Protein AF-A0A931N307-F1 (afdb_monomer_lite)

Secondary structure (DSSP, 8-state):
-PPPP--------TT----------TT---------HHHHH-TTS-HHHHHHHHHHHTS-TTS---HHHHHHT-TTHHHHHHHHHHHHHHTTSEEE-SS-B--TT-PPPBPPEEE-S--

Organism: NCBI:txid2785916

Foldseek 3Di:
DDDDDDPPPPDDDPPPPDDDDPPVPVDPPPDDDDADCCLVPPPLADPLLSVLLVCVVSDDPPQFAFLVSSQVVDPVHSVSSVVSVVSCVVVVQKDWDPAADQDPVRDRHTIGIDGDRDD

Radius of gyration: 19.99 Å; chains: 1; bounding box: 45×57×46 Å

pLDDT: mean 75.3, std 20.14, range [32.78, 97.38]

Sequence (119 aa):
MTDAPIDDTGPTWPGARGDRGRRNWRTVPDRYIHASNRLREDTRLSHNAKGIWFAIATGTDDTPVTINNLADHSADGRHAVSSGVNELLRYGYLTRSTTRTRNTRGHLGTYEYSIIETP

Structure (mmCIF, N/CA/C/O backbone):
data_AF-A0A931N307-F1
#
_entry.id   AF-A0A931N307-F1
#
loop_
_atom_site.group_PDB
_atom_site.id
_atom_site.type_symbol
_atom_site.label_atom_id
_atom_site.label_alt_id
_atom_site.label_comp_id
_atom_site.label_asym_id
_atom_site.label_entity_id
_atom_site.label_seq_id
_atom_site.pdbx_PDB_ins_code
_atom_site.Cartn_x
_atom_site.Cartn_y
_atom_site.C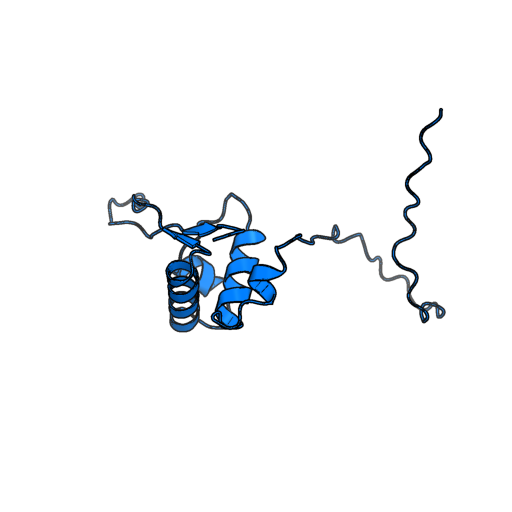artn_z
_atom_site.occupancy
_atom_site.B_iso_or_equiv
_atom_site.auth_seq_id
_atom_site.auth_comp_id
_atom_site.auth_asym_id
_atom_site.auth_atom_id
_atom_site.pdbx_PDB_model_num
ATOM 1 N N . MET A 1 1 ? 26.801 -20.220 33.674 1.00 40.31 1 MET A N 1
ATOM 2 C CA . MET A 1 1 ? 25.907 -20.543 32.545 1.00 40.31 1 MET A CA 1
ATOM 3 C C . MET A 1 1 ? 26.317 -19.624 31.416 1.00 40.31 1 MET A C 1
ATOM 5 O O . MET A 1 1 ? 26.061 -18.434 31.500 1.00 40.31 1 MET A O 1
ATOM 9 N N . THR A 1 2 ? 27.111 -20.154 30.493 1.00 36.91 2 THR A N 1
ATOM 10 C CA . THR A 1 2 ? 27.763 -19.409 29.411 1.00 36.91 2 THR A CA 1
ATOM 11 C C . THR A 1 2 ? 26.876 -19.492 28.178 1.00 36.91 2 THR A C 1
ATOM 13 O O . THR A 1 2 ? 26.423 -20.583 27.837 1.00 36.91 2 THR A O 1
ATOM 16 N N . ASP A 1 3 ? 26.612 -18.340 27.575 1.00 39.09 3 ASP A N 1
ATOM 17 C CA . ASP A 1 3 ? 25.836 -18.169 26.349 1.00 39.09 3 ASP A CA 1
ATOM 18 C C . ASP A 1 3 ? 26.487 -18.965 25.204 1.00 39.09 3 ASP A C 1
ATOM 20 O O . ASP A 1 3 ? 27.701 -18.876 24.991 1.00 39.09 3 ASP A O 1
ATOM 24 N N . ALA A 1 4 ? 25.714 -19.808 24.522 1.00 40.75 4 ALA A N 1
ATOM 25 C CA . ALA A 1 4 ? 26.198 -20.591 23.387 1.00 40.75 4 ALA A CA 1
ATOM 26 C C . ALA A 1 4 ? 26.265 -19.691 22.137 1.00 40.75 4 ALA A C 1
ATOM 28 O O . ALA A 1 4 ? 25.378 -18.858 21.951 1.00 40.75 4 ALA A O 1
ATOM 29 N N . PRO A 1 5 ? 27.281 -19.825 21.266 1.00 41.84 5 PRO A N 1
ATOM 30 C CA . PRO A 1 5 ? 27.383 -18.990 20.077 1.00 41.84 5 PRO A CA 1
ATOM 31 C C . PRO A 1 5 ? 26.254 -19.337 19.100 1.00 41.84 5 PRO A C 1
ATOM 33 O O . PRO A 1 5 ? 25.983 -20.510 18.843 1.00 41.84 5 PRO A O 1
ATOM 36 N N . ILE A 1 6 ? 25.608 -18.306 18.557 1.00 44.47 6 ILE A N 1
ATOM 37 C CA . ILE A 1 6 ? 24.644 -18.429 17.462 1.00 44.47 6 ILE A CA 1
ATOM 38 C C . ILE A 1 6 ? 25.399 -18.997 16.252 1.00 44.47 6 ILE A C 1
ATOM 40 O O . ILE A 1 6 ? 26.296 -18.354 15.711 1.00 44.47 6 ILE A O 1
ATOM 44 N N . ASP A 1 7 ? 25.072 -20.233 15.886 1.00 44.00 7 ASP A N 1
ATOM 45 C CA . ASP A 1 7 ? 25.586 -20.941 14.717 1.00 44.00 7 ASP A CA 1
ATOM 46 C C . ASP A 1 7 ? 25.015 -20.298 13.437 1.00 44.00 7 ASP A C 1
ATOM 48 O O . ASP A 1 7 ? 23.832 -20.443 13.133 1.00 44.00 7 ASP A O 1
ATOM 52 N N . ASP A 1 8 ? 25.856 -19.552 12.711 1.00 52.16 8 ASP A N 1
ATOM 53 C CA . ASP A 1 8 ? 25.576 -18.903 11.415 1.00 52.16 8 ASP A CA 1
ATOM 54 C C . ASP A 1 8 ? 25.638 -19.900 10.239 1.00 52.16 8 ASP A C 1
ATOM 56 O O . ASP A 1 8 ? 26.147 -19.624 9.150 1.00 52.16 8 ASP A O 1
ATOM 60 N N . THR A 1 9 ? 25.144 -21.118 10.447 1.00 46.94 9 THR A N 1
ATOM 61 C CA . THR A 1 9 ? 24.873 -22.040 9.348 1.00 46.94 9 THR A CA 1
ATOM 62 C C . THR A 1 9 ? 23.418 -21.879 8.930 1.00 46.94 9 THR A C 1
ATOM 64 O O . THR A 1 9 ? 22.504 -22.545 9.414 1.00 46.94 9 THR A O 1
ATOM 67 N N . GLY A 1 10 ? 23.193 -20.948 7.997 1.00 49.72 10 GLY A N 1
ATOM 68 C CA . GLY A 1 10 ? 21.920 -20.819 7.286 1.00 49.72 10 GLY A CA 1
ATOM 69 C C . GLY A 1 10 ? 21.422 -22.163 6.715 1.00 49.72 10 GLY A C 1
ATOM 70 O O . GLY A 1 10 ? 22.188 -23.124 6.593 1.00 49.72 10 GLY A O 1
ATOM 71 N N . PRO A 1 11 ? 20.128 -22.263 6.358 1.00 40.47 11 PRO A N 1
ATOM 72 C CA . PRO A 1 11 ? 19.465 -23.539 6.101 1.00 40.47 11 PRO A CA 1
ATOM 73 C C . PRO A 1 11 ? 20.194 -24.374 5.040 1.00 40.47 11 PRO A C 1
ATOM 75 O O . PRO A 1 11 ? 20.347 -23.973 3.883 1.00 40.47 11 PRO A O 1
ATOM 78 N N . THR A 1 12 ? 20.620 -25.574 5.441 1.00 43.12 12 THR A N 1
ATOM 79 C CA . THR A 1 12 ? 21.253 -26.563 4.565 1.00 43.12 12 THR A CA 1
ATOM 80 C C . THR A 1 12 ? 20.190 -27.263 3.721 1.00 43.12 12 THR A C 1
ATOM 82 O O . THR A 1 12 ? 19.652 -28.310 4.073 1.00 43.12 12 THR A O 1
ATOM 85 N N . TRP A 1 13 ? 19.856 -26.681 2.570 1.00 37.53 13 TRP A N 1
ATOM 86 C CA . TRP A 1 13 ? 19.026 -27.368 1.581 1.00 37.53 13 TRP A CA 1
ATOM 87 C C . TRP A 1 13 ? 19.800 -28.544 0.952 1.00 37.53 13 TRP A C 1
ATOM 89 O O . TRP A 1 13 ? 20.954 -28.365 0.537 1.00 37.53 13 TRP A O 1
ATOM 99 N N . PRO A 1 14 ? 19.202 -29.744 0.817 1.00 32.78 14 PRO A N 1
ATOM 100 C CA . PRO A 1 14 ? 19.847 -30.862 0.137 1.00 32.78 14 PRO A CA 1
ATOM 101 C C . PRO A 1 14 ? 19.961 -30.556 -1.365 1.00 32.78 14 PRO A C 1
ATOM 103 O O . PRO A 1 14 ? 18.962 -30.527 -2.077 1.00 32.78 14 PRO A O 1
ATOM 106 N N . GLY A 1 15 ? 21.181 -30.299 -1.846 1.00 40.25 15 GLY A N 1
ATOM 107 C CA . GLY A 1 15 ? 21.462 -30.019 -3.264 1.00 40.25 15 GLY A CA 1
ATOM 108 C C . GLY A 1 15 ? 22.704 -29.159 -3.527 1.00 40.25 15 GLY A C 1
ATOM 109 O O . GLY A 1 15 ? 23.207 -29.127 -4.646 1.00 40.25 15 GLY A O 1
ATOM 110 N N . ALA A 1 16 ? 23.260 -28.504 -2.506 1.00 44.03 16 ALA A N 1
ATOM 111 C CA . ALA A 1 16 ? 24.396 -27.590 -2.651 1.00 44.03 16 ALA A CA 1
ATOM 112 C C . ALA A 1 16 ? 25.777 -28.286 -2.628 1.00 44.03 16 ALA A C 1
ATOM 114 O O . ALA A 1 16 ? 26.672 -27.890 -1.882 1.00 44.03 1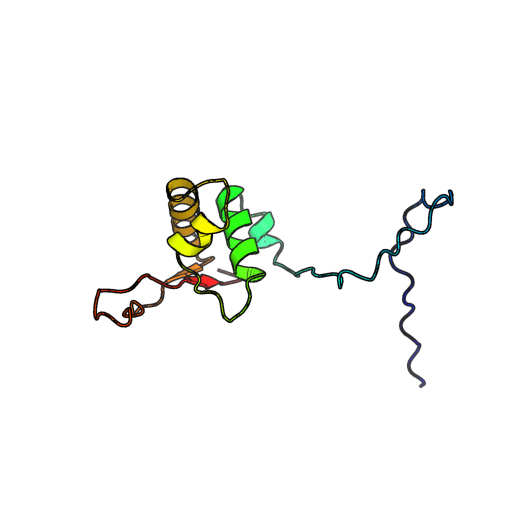6 ALA A O 1
ATOM 115 N N . ARG A 1 17 ? 25.989 -29.327 -3.445 1.00 43.88 17 ARG A N 1
ATOM 116 C CA . ARG A 1 17 ? 27.347 -29.824 -3.742 1.00 43.88 17 ARG A CA 1
ATOM 117 C C . ARG A 1 17 ? 27.609 -29.794 -5.241 1.00 43.88 17 ARG A C 1
ATOM 119 O O . ARG A 1 17 ? 27.161 -30.662 -5.980 1.00 43.88 17 ARG A O 1
ATOM 126 N N . GLY A 1 18 ? 28.379 -28.794 -5.655 1.00 40.31 18 GLY A N 1
ATOM 127 C CA . GLY A 1 18 ? 28.885 -28.641 -7.013 1.00 40.31 18 GLY A CA 1
ATOM 128 C C . GLY A 1 18 ? 29.480 -27.252 -7.218 1.00 40.31 18 GLY A C 1
ATOM 129 O O . GLY A 1 18 ? 28.813 -26.361 -7.728 1.00 40.31 18 GLY A O 1
ATOM 130 N N . ASP A 1 19 ? 30.725 -27.069 -6.781 1.00 54.88 19 ASP A N 1
ATOM 131 C CA . ASP A 1 19 ? 31.582 -25.931 -7.131 1.00 54.88 19 ASP A CA 1
ATOM 132 C C . ASP A 1 19 ? 31.637 -25.755 -8.655 1.00 54.88 19 ASP A C 1
ATOM 134 O O . ASP A 1 19 ? 31.999 -26.704 -9.343 1.00 54.88 19 ASP A O 1
ATOM 138 N N . ARG A 1 20 ? 31.293 -24.561 -9.165 1.00 46.09 20 ARG A N 1
ATOM 139 C CA . ARG A 1 20 ? 32.057 -23.869 -10.219 1.00 46.09 20 ARG A CA 1
ATOM 140 C C . ARG A 1 20 ? 31.719 -22.376 -10.248 1.00 46.09 20 ARG A C 1
ATOM 142 O O . ARG A 1 20 ? 30.645 -21.970 -10.684 1.00 46.09 20 ARG A O 1
ATOM 149 N N . GLY A 1 21 ? 32.707 -21.566 -9.875 1.00 45.31 21 GLY A N 1
ATOM 150 C CA . GLY A 1 21 ? 32.785 -20.144 -10.208 1.00 45.31 21 GLY A CA 1
ATOM 151 C C . GLY A 1 21 ? 32.523 -19.234 -9.017 1.00 45.31 21 GLY A C 1
ATOM 152 O O . GLY A 1 21 ? 31.379 -19.002 -8.632 1.00 45.31 21 GLY A O 1
ATOM 153 N N . ARG A 1 22 ? 33.596 -18.656 -8.467 1.00 52.38 22 ARG A N 1
ATOM 154 C CA . ARG A 1 22 ? 33.520 -17.572 -7.483 1.00 52.38 22 ARG A CA 1
ATOM 155 C C . ARG A 1 22 ? 32.918 -16.319 -8.127 1.00 52.38 22 ARG A C 1
ATOM 157 O O . ARG A 1 22 ? 33.631 -15.380 -8.461 1.00 52.38 22 ARG A O 1
ATOM 164 N N . ARG A 1 23 ? 31.591 -16.287 -8.268 1.00 52.41 23 ARG A N 1
ATOM 165 C CA . ARG A 1 23 ? 30.861 -15.022 -8.223 1.00 52.41 23 ARG A CA 1
ATOM 166 C C . ARG A 1 23 ? 31.029 -14.508 -6.804 1.00 52.41 23 ARG A C 1
ATOM 168 O O . ARG A 1 23 ? 30.642 -15.166 -5.841 1.00 52.41 23 ARG A O 1
ATOM 175 N N . ASN A 1 24 ? 31.691 -13.369 -6.681 1.00 47.12 24 ASN A N 1
ATOM 176 C CA . ASN A 1 24 ? 31.729 -12.581 -5.466 1.00 47.12 24 ASN A CA 1
ATOM 177 C C . ASN A 1 24 ? 30.292 -12.158 -5.131 1.00 47.12 24 ASN A C 1
ATOM 179 O O . ASN A 1 24 ? 29.869 -11.058 -5.458 1.00 47.12 24 ASN A O 1
ATOM 183 N N . TRP A 1 25 ? 29.546 -13.024 -4.447 1.00 53.53 25 TRP A N 1
ATOM 184 C CA . TRP A 1 25 ? 28.191 -12.775 -3.951 1.00 53.53 25 TRP A CA 1
ATOM 185 C C . TRP A 1 25 ? 28.125 -11.649 -2.909 1.00 53.53 25 TRP A C 1
ATOM 187 O O . TRP A 1 25 ? 27.124 -11.605 -2.208 1.00 53.53 25 TRP A O 1
ATOM 197 N N . ARG A 1 26 ? 29.167 -10.781 -2.827 1.00 52.16 26 ARG A N 1
ATOM 198 C CA . ARG A 1 26 ? 29.330 -9.599 -1.965 1.00 52.16 26 ARG A CA 1
ATOM 199 C C . ARG A 1 26 ? 27.970 -9.211 -1.443 1.00 52.16 26 ARG A C 1
ATOM 201 O O . ARG A 1 26 ? 27.174 -8.620 -2.167 1.00 52.16 26 ARG A O 1
ATOM 208 N N . THR A 1 27 ? 27.762 -9.704 -0.235 1.00 56.78 27 THR A N 1
ATOM 209 C CA . THR A 1 27 ? 26.526 -9.848 0.498 1.00 56.78 27 THR A CA 1
ATOM 210 C C . THR A 1 27 ? 25.610 -8.687 0.164 1.00 56.78 27 THR A C 1
ATOM 212 O O . THR A 1 27 ? 25.804 -7.587 0.677 1.00 56.78 27 THR A O 1
ATOM 215 N N . VAL A 1 28 ? 24.640 -8.900 -0.732 1.00 59.81 28 VAL A N 1
ATOM 216 C CA . VAL A 1 28 ? 23.437 -8.074 -0.653 1.00 59.81 28 VAL A CA 1
ATOM 217 C C . VAL A 1 28 ? 22.927 -8.406 0.743 1.00 59.81 28 VAL A C 1
ATOM 219 O O . VAL A 1 28 ? 22.686 -9.588 0.984 1.00 59.81 28 VAL A O 1
ATOM 222 N N . PRO A 1 29 ? 22.919 -7.462 1.700 1.00 63.19 29 PRO A N 1
ATOM 223 C CA . PRO A 1 29 ? 22.448 -7.782 3.036 1.00 63.19 29 PRO A CA 1
ATOM 224 C C . PRO A 1 29 ? 21.069 -8.410 2.878 1.00 63.19 29 PRO A C 1
ATOM 226 O O . PRO A 1 29 ? 20.250 -7.865 2.132 1.00 63.19 29 PRO A O 1
ATOM 229 N N . ASP A 1 30 ? 20.860 -9.572 3.497 1.00 71.50 30 ASP A N 1
ATOM 230 C CA . ASP A 1 30 ? 19.599 -10.297 3.405 1.00 71.50 30 ASP A CA 1
ATOM 231 C C . ASP A 1 30 ? 18.486 -9.383 3.922 1.00 71.50 30 ASP A C 1
ATOM 233 O O . ASP A 1 30 ? 18.287 -9.202 5.122 1.00 71.50 30 ASP A O 1
ATOM 237 N N . ARG A 1 31 ? 17.799 -8.722 2.988 1.00 76.38 31 ARG A N 1
ATOM 238 C CA . ARG A 1 31 ? 16.706 -7.796 3.261 1.00 76.38 31 ARG A CA 1
ATOM 239 C C . ARG A 1 31 ? 15.415 -8.575 3.148 1.00 76.38 31 ARG A C 1
ATOM 241 O O . ARG A 1 31 ? 14.834 -8.690 2.072 1.00 76.38 31 ARG A O 1
ATOM 248 N N . TYR A 1 32 ? 14.991 -9.118 4.275 1.00 84.25 32 TYR A N 1
ATOM 249 C CA . TYR A 1 32 ? 13.682 -9.723 4.441 1.00 84.25 32 TYR A CA 1
ATOM 250 C C . TYR A 1 32 ? 12.869 -8.914 5.448 1.00 84.25 32 TYR A C 1
ATOM 252 O O . TYR A 1 32 ? 13.411 -8.175 6.269 1.00 84.25 32 TYR A O 1
ATOM 260 N N . ILE A 1 33 ? 11.553 -9.063 5.370 1.00 83.50 33 ILE A N 1
ATOM 261 C CA . ILE A 1 33 ? 10.627 -8.546 6.371 1.00 83.50 33 ILE A CA 1
ATOM 262 C C . ILE A 1 33 ? 9.814 -9.702 6.932 1.00 83.50 33 ILE A C 1
ATOM 264 O O . ILE A 1 33 ? 9.498 -10.661 6.225 1.00 83.50 33 ILE A O 1
ATOM 268 N N . HIS A 1 34 ? 9.467 -9.605 8.209 1.00 85.88 34 HIS A N 1
ATOM 269 C CA . HIS A 1 34 ? 8.453 -10.458 8.806 1.00 85.88 34 HIS A CA 1
ATOM 270 C C . HIS A 1 34 ? 7.110 -9.749 8.700 1.00 85.88 34 HIS A C 1
ATOM 272 O O . HIS A 1 34 ? 6.998 -8.574 9.030 1.00 85.88 34 HIS A O 1
ATOM 278 N N . ALA A 1 35 ? 6.097 -10.465 8.224 1.00 86.00 35 ALA A N 1
ATOM 279 C CA . ALA A 1 35 ? 4.742 -9.954 8.104 1.00 86.00 35 ALA A CA 1
ATOM 280 C C . ALA A 1 35 ? 3.750 -10.988 8.635 1.00 86.00 35 ALA A C 1
ATOM 282 O O . ALA A 1 35 ? 4.006 -12.194 8.617 1.00 86.00 35 ALA A O 1
ATOM 283 N N . SER A 1 36 ? 2.596 -10.511 9.094 1.00 86.12 36 SER A N 1
ATOM 284 C CA . SER A 1 36 ? 1.540 -11.371 9.619 1.00 86.12 36 SER A CA 1
ATOM 285 C C . SER A 1 36 ? 0.994 -12.321 8.549 1.00 86.12 36 SER A C 1
ATOM 287 O O . SER A 1 36 ? 0.600 -11.900 7.457 1.00 86.12 36 SER A O 1
ATOM 289 N N . ASN A 1 37 ? 0.855 -13.603 8.901 1.00 90.12 37 ASN A N 1
ATOM 290 C CA . ASN A 1 37 ? 0.183 -14.588 8.049 1.00 90.12 37 ASN A CA 1
ATOM 291 C C . ASN A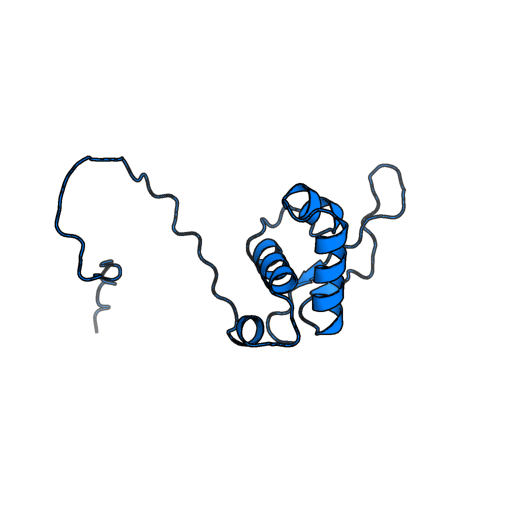 1 37 ? -1.264 -14.198 7.727 1.00 90.12 37 ASN A C 1
ATOM 293 O O . ASN A 1 37 ? -1.758 -14.577 6.670 1.00 90.12 37 ASN A O 1
ATOM 297 N N . ARG A 1 38 ? -1.918 -13.382 8.566 1.00 90.44 38 ARG A N 1
ATOM 298 C CA . ARG A 1 38 ? -3.280 -12.898 8.298 1.00 90.44 38 ARG A CA 1
ATOM 299 C C . ARG A 1 38 ? -3.368 -12.116 6.992 1.00 90.44 38 ARG A C 1
ATOM 301 O O . ARG A 1 38 ? -4.297 -12.345 6.236 1.00 90.44 38 ARG A O 1
ATOM 308 N N . LEU A 1 39 ? -2.399 -11.248 6.689 1.00 91.50 39 LEU A N 1
ATOM 309 C CA . LEU A 1 39 ? -2.358 -10.520 5.413 1.00 91.50 39 LEU A CA 1
ATOM 310 C C . LEU A 1 39 ? -2.252 -11.492 4.228 1.00 91.50 39 LEU A C 1
ATOM 312 O O . LEU A 1 39 ? -2.931 -11.344 3.211 1.00 91.50 39 LEU A O 1
ATOM 316 N N . ARG A 1 40 ? -1.393 -12.507 4.365 1.00 91.38 40 ARG A N 1
ATOM 317 C CA . ARG A 1 40 ? -1.187 -13.540 3.344 1.00 91.38 40 ARG A CA 1
ATOM 318 C C . ARG A 1 40 ? -2.457 -14.367 3.126 1.00 91.38 40 ARG A C 1
ATOM 320 O O . ARG A 1 40 ? -2.812 -14.630 1.976 1.00 91.38 40 ARG A O 1
ATOM 327 N N . GLU A 1 41 ? -3.129 -14.751 4.205 1.00 94.19 41 GLU A N 1
ATOM 328 C CA . GLU A 1 41 ? -4.289 -15.650 4.229 1.00 94.19 41 GLU A CA 1
ATOM 329 C C . GLU A 1 41 ? -5.620 -14.954 3.933 1.00 94.19 41 GLU A C 1
ATOM 331 O O . GLU A 1 41 ? -6.559 -15.624 3.511 1.00 94.19 41 GLU A O 1
ATOM 336 N N . ASP A 1 42 ? -5.713 -13.631 4.092 1.00 95.31 42 ASP A N 1
ATOM 337 C CA . ASP A 1 42 ? -6.951 -12.900 3.836 1.00 95.31 42 ASP A CA 1
ATOM 338 C C . ASP A 1 42 ? -7.336 -12.980 2.351 1.00 95.31 42 ASP A C 1
ATOM 340 O O . ASP A 1 42 ? -6.667 -12.425 1.472 1.00 95.31 42 ASP A O 1
ATOM 344 N N . THR A 1 43 ? -8.415 -13.706 2.061 1.00 95.88 43 THR A N 1
ATOM 345 C CA . THR A 1 43 ? -8.949 -13.910 0.707 1.00 95.88 43 THR A CA 1
ATOM 346 C C . THR A 1 43 ? -9.761 -12.723 0.208 1.00 95.88 43 THR A C 1
ATOM 348 O O . THR A 1 43 ? -10.089 -12.666 -0.976 1.00 95.88 43 THR A O 1
ATOM 351 N N . ARG A 1 44 ? -10.069 -11.758 1.083 1.00 96.38 44 ARG A N 1
ATOM 352 C CA . ARG A 1 44 ? -10.740 -10.510 0.713 1.00 96.38 44 ARG A CA 1
ATOM 353 C C . ARG A 1 44 ? -9.809 -9.556 -0.031 1.00 96.38 44 ARG A C 1
ATOM 355 O O . ARG A 1 44 ? -10.324 -8.647 -0.669 1.00 96.38 44 ARG A O 1
ATOM 362 N N . LEU A 1 45 ? -8.490 -9.763 0.082 1.00 96.75 45 LEU A N 1
ATOM 363 C CA . LEU A 1 45 ? -7.441 -8.982 -0.569 1.00 96.75 45 LEU A CA 1
ATOM 364 C C . LEU A 1 45 ? -6.963 -9.620 -1.877 1.00 96.75 45 LEU A C 1
ATOM 366 O O . LEU A 1 45 ? -6.523 -10.774 -1.902 1.00 96.75 45 LEU A O 1
ATOM 370 N N . SER A 1 46 ? -6.911 -8.816 -2.934 1.00 97.12 46 SER A N 1
ATOM 371 C CA . SER A 1 46 ? -6.242 -9.153 -4.184 1.00 97.12 46 SER A CA 1
ATOM 372 C C . SER A 1 46 ? -4.728 -9.321 -4.001 1.00 97.12 46 SER A C 1
ATOM 374 O O . SER A 1 46 ? -4.098 -8.728 -3.120 1.00 97.12 46 SER A O 1
ATOM 376 N N . HIS A 1 47 ? -4.101 -10.108 -4.881 1.00 95.94 47 HIS A N 1
ATOM 377 C CA . HIS A 1 47 ? -2.640 -10.251 -4.898 1.00 95.94 47 HIS A CA 1
ATOM 378 C C . HIS A 1 47 ? -1.925 -8.916 -5.142 1.00 95.94 47 HIS A C 1
ATOM 380 O O . HIS A 1 47 ? -0.879 -8.669 -4.548 1.00 95.94 47 HIS A O 1
ATOM 386 N N . ASN A 1 48 ? -2.528 -8.037 -5.945 1.00 95.25 48 ASN A N 1
ATOM 387 C CA . ASN A 1 48 ? -2.047 -6.677 -6.157 1.00 95.25 48 ASN A CA 1
ATOM 388 C C . ASN A 1 48 ? -2.041 -5.870 -4.843 1.00 95.25 48 ASN A C 1
ATOM 390 O O . ASN A 1 48 ? -1.015 -5.307 -4.471 1.00 95.25 48 ASN A O 1
ATOM 394 N N . ALA A 1 49 ? -3.143 -5.881 -4.082 1.00 96.44 49 ALA A N 1
ATOM 395 C CA . ALA A 1 49 ? -3.207 -5.207 -2.783 1.00 96.44 49 ALA A CA 1
ATOM 396 C C . ALA A 1 49 ? -2.143 -5.726 -1.800 1.00 96.44 49 ALA A C 1
ATOM 398 O O . ALA A 1 49 ? -1.469 -4.933 -1.145 1.00 96.44 49 ALA A O 1
ATOM 399 N N . LYS A 1 50 ? -1.926 -7.046 -1.740 1.00 95.44 50 LYS A N 1
ATOM 400 C CA . LYS A 1 50 ? -0.865 -7.642 -0.908 1.00 95.44 50 LYS A CA 1
ATOM 401 C C . LYS A 1 50 ? 0.528 -7.173 -1.341 1.00 95.44 50 LYS A C 1
ATOM 403 O O . LYS A 1 50 ? 1.337 -6.816 -0.491 1.00 95.44 50 LYS A O 1
ATOM 408 N N . GLY A 1 51 ? 0.794 -7.124 -2.647 1.00 94.25 51 GLY A N 1
ATOM 409 C CA . GLY A 1 51 ? 2.051 -6.605 -3.196 1.00 94.25 51 GLY A CA 1
ATOM 410 C C . GLY A 1 51 ? 2.302 -5.142 -2.821 1.00 94.25 51 GLY A C 1
ATOM 411 O O . GLY A 1 51 ? 3.394 -4.802 -2.372 1.00 94.25 51 GLY A O 1
ATOM 412 N N . ILE A 1 52 ? 1.272 -4.297 -2.913 1.00 95.00 52 ILE A N 1
ATOM 413 C CA . ILE A 1 52 ? 1.348 -2.886 -2.505 1.00 95.00 52 ILE A CA 1
ATOM 414 C C . ILE A 1 52 ? 1.646 -2.764 -1.010 1.00 95.00 52 ILE A C 1
ATOM 416 O O . ILE A 1 52 ? 2.492 -1.962 -0.628 1.00 95.00 52 ILE A O 1
ATOM 420 N N . TRP A 1 53 ? 1.004 -3.572 -0.164 1.00 94.81 53 TRP A N 1
ATOM 421 C CA . TRP A 1 53 ? 1.296 -3.577 1.270 1.00 94.81 53 TRP A CA 1
ATOM 422 C C . TRP A 1 53 ? 2.776 -3.881 1.539 1.00 94.81 53 TRP A C 1
ATOM 424 O O . TRP A 1 53 ? 3.423 -3.150 2.285 1.00 94.81 53 TRP A O 1
ATOM 434 N N . PHE A 1 54 ? 3.343 -4.895 0.875 1.00 92.94 54 PHE A N 1
ATOM 435 C CA . PHE A 1 54 ? 4.763 -5.234 1.016 1.00 92.94 54 PHE A CA 1
ATOM 436 C C . PHE A 1 54 ? 5.694 -4.132 0.498 1.00 92.94 54 PHE A C 1
ATOM 438 O O . PHE A 1 54 ? 6.720 -3.861 1.121 1.00 92.94 54 PHE A O 1
ATOM 445 N N . ALA A 1 55 ? 5.341 -3.464 -0.603 1.00 91.44 55 ALA A N 1
ATOM 446 C CA . ALA A 1 55 ? 6.108 -2.327 -1.112 1.00 91.44 55 ALA A CA 1
ATOM 447 C C . ALA A 1 55 ? 6.155 -1.172 -0.098 1.00 91.44 55 ALA A C 1
ATOM 449 O O . ALA A 1 55 ? 7.200 -0.559 0.092 1.00 91.44 55 ALA A O 1
ATOM 450 N N . ILE A 1 56 ? 5.043 -0.913 0.596 1.00 91.31 56 ILE A N 1
ATOM 451 C CA . ILE A 1 56 ? 4.980 0.102 1.653 1.00 91.31 56 ILE A CA 1
ATOM 452 C C . ILE A 1 56 ? 5.783 -0.348 2.883 1.00 91.31 56 ILE A C 1
ATOM 454 O O . ILE A 1 56 ? 6.549 0.439 3.424 1.00 91.31 56 ILE A O 1
ATOM 458 N N . ALA A 1 57 ? 5.659 -1.614 3.295 1.00 88.94 57 ALA A N 1
ATOM 459 C CA . ALA A 1 57 ? 6.323 -2.157 4.486 1.00 88.94 57 ALA A CA 1
ATOM 460 C C . ALA A 1 57 ? 7.853 -2.213 4.365 1.00 88.94 57 ALA A C 1
ATOM 462 O O . ALA A 1 57 ? 8.562 -2.182 5.365 1.00 88.94 57 ALA A O 1
ATOM 463 N N . THR A 1 58 ? 8.357 -2.339 3.137 1.00 87.25 58 THR A N 1
ATOM 464 C CA . THR A 1 58 ? 9.794 -2.415 2.824 1.00 87.25 58 THR A CA 1
ATOM 465 C C . THR A 1 58 ? 10.381 -1.079 2.368 1.00 87.25 58 THR A C 1
ATOM 467 O O . THR A 1 58 ? 11.592 -0.993 2.133 1.00 87.25 58 THR A O 1
ATOM 470 N N . GLY A 1 59 ? 9.534 -0.057 2.210 1.00 82.56 59 GLY A N 1
ATOM 471 C CA . GLY A 1 59 ? 9.932 1.277 1.783 1.00 82.56 59 GLY A CA 1
ATOM 472 C C . GLY A 1 59 ? 10.926 1.917 2.750 1.00 82.56 59 GLY A C 1
ATOM 473 O O . GLY A 1 59 ? 10.991 1.569 3.926 1.00 82.56 59 GLY A O 1
ATOM 474 N N . THR A 1 60 ? 11.733 2.849 2.247 1.00 70.62 60 THR A N 1
ATOM 475 C CA . THR A 1 60 ? 12.572 3.689 3.109 1.00 70.62 60 THR A CA 1
ATOM 476 C C . THR A 1 60 ? 11.728 4.789 3.747 1.00 70.62 60 THR A C 1
ATOM 478 O O . THR A 1 60 ? 10.808 5.301 3.108 1.00 70.62 60 THR A O 1
ATOM 481 N N . ASP A 1 61 ? 12.085 5.198 4.965 1.00 67.62 61 ASP A N 1
ATOM 482 C CA . ASP A 1 61 ? 11.365 6.239 5.716 1.00 67.62 61 ASP A CA 1
ATOM 483 C C . ASP A 1 61 ? 11.273 7.580 4.961 1.00 67.62 61 ASP A C 1
ATOM 485 O O . ASP A 1 61 ? 10.320 8.336 5.134 1.00 67.62 61 ASP A O 1
ATOM 489 N N . ASP A 1 62 ? 12.231 7.859 4.073 1.00 72.25 62 ASP A N 1
ATOM 490 C CA . ASP A 1 62 ? 12.294 9.097 3.287 1.00 72.25 62 ASP A CA 1
ATOM 491 C C . ASP A 1 62 ? 11.320 9.132 2.098 1.00 72.25 62 ASP A C 1
ATOM 493 O O . ASP A 1 62 ? 11.164 10.168 1.445 1.00 72.25 62 ASP A O 1
ATOM 497 N N . THR A 1 63 ? 10.690 8.002 1.767 1.00 72.44 63 THR A N 1
ATOM 498 C CA . THR A 1 63 ? 9.862 7.875 0.568 1.00 72.44 63 THR A CA 1
ATOM 499 C C . THR A 1 63 ? 8.381 8.096 0.896 1.00 72.44 63 THR A C 1
ATOM 501 O O . THR A 1 63 ? 7.781 7.288 1.605 1.00 72.44 63 THR A O 1
ATOM 504 N N . PRO A 1 64 ? 7.720 9.127 0.331 1.00 79.31 64 PRO A N 1
ATOM 505 C CA . PRO A 1 64 ? 6.308 9.372 0.596 1.00 79.31 64 PRO A CA 1
ATOM 506 C C . PRO A 1 64 ? 5.422 8.224 0.103 1.00 79.31 64 PRO A C 1
ATOM 508 O O . PRO A 1 64 ? 5.413 7.870 -1.083 1.00 79.31 64 PRO A O 1
ATOM 511 N N . VAL A 1 65 ? 4.591 7.688 0.994 1.00 87.38 65 VAL A N 1
ATOM 512 C CA . VAL A 1 65 ? 3.636 6.625 0.665 1.00 87.38 65 VAL A CA 1
ATOM 513 C C . VAL A 1 65 ? 2.398 7.229 0.005 1.00 87.38 65 VAL A C 1
ATOM 515 O O . VAL A 1 65 ? 1.368 7.442 0.637 1.00 87.38 65 VAL A O 1
ATOM 518 N N . THR A 1 66 ? 2.495 7.540 -1.286 1.00 90.50 66 THR A N 1
ATOM 519 C CA . THR A 1 66 ? 1.403 8.125 -2.081 1.00 90.50 66 THR A CA 1
ATOM 520 C C . THR A 1 66 ? 1.086 7.248 -3.291 1.00 90.50 66 THR A C 1
ATOM 522 O O . THR A 1 66 ? 1.950 6.527 -3.779 1.00 90.50 66 THR A O 1
ATOM 525 N N . ILE A 1 67 ? -0.137 7.339 -3.835 1.00 91.38 67 ILE A N 1
ATOM 526 C CA . ILE A 1 67 ? -0.528 6.568 -5.036 1.00 91.38 67 ILE A CA 1
ATOM 527 C C . ILE A 1 67 ? 0.412 6.844 -6.214 1.00 91.38 67 ILE A C 1
ATOM 529 O O . ILE A 1 67 ? 0.731 5.923 -6.954 1.00 91.38 67 ILE A O 1
ATOM 533 N N . ASN A 1 68 ? 0.833 8.098 -6.405 1.00 90.50 68 ASN A N 1
ATOM 534 C CA . ASN A 1 68 ? 1.708 8.452 -7.522 1.00 90.50 68 ASN A CA 1
ATOM 535 C C . ASN A 1 68 ? 3.079 7.808 -7.346 1.00 90.50 68 ASN A C 1
ATOM 537 O O . ASN A 1 68 ? 3.513 7.084 -8.226 1.00 90.50 68 ASN A O 1
ATOM 541 N N . ASN A 1 69 ? 3.690 7.977 -6.172 1.00 88.94 69 ASN A N 1
ATOM 542 C CA . ASN A 1 69 ? 4.996 7.394 -5.902 1.00 88.94 69 ASN A CA 1
ATOM 543 C C . ASN A 1 69 ? 4.978 5.857 -6.004 1.00 88.94 69 ASN A C 1
ATOM 545 O O . ASN A 1 69 ? 5.865 5.268 -6.608 1.00 88.94 69 ASN A O 1
ATOM 549 N N . LEU A 1 70 ? 3.937 5.203 -5.480 1.00 91.44 70 LEU A N 1
ATOM 550 C CA . LEU A 1 70 ? 3.771 3.751 -5.606 1.00 91.44 70 LEU A CA 1
ATOM 551 C C . LEU A 1 70 ? 3.586 3.308 -7.066 1.00 91.44 70 LEU A C 1
ATOM 553 O O . LEU A 1 70 ? 4.098 2.265 -7.459 1.00 91.44 70 LEU A O 1
ATOM 557 N N . ALA A 1 71 ? 2.868 4.092 -7.871 1.00 92.50 71 ALA A N 1
ATOM 558 C CA . ALA A 1 71 ? 2.681 3.814 -9.292 1.00 92.50 71 ALA A CA 1
ATOM 559 C C . ALA A 1 71 ? 3.959 4.039 -10.108 1.00 92.50 71 ALA A C 1
ATOM 561 O O . ALA A 1 71 ? 4.224 3.259 -11.013 1.00 92.50 71 ALA A O 1
ATOM 562 N N . ASP A 1 72 ? 4.760 5.048 -9.768 1.00 91.00 72 ASP A N 1
ATOM 563 C CA . ASP A 1 72 ? 6.027 5.344 -10.447 1.00 91.00 72 ASP A CA 1
ATOM 564 C C . ASP A 1 72 ? 7.066 4.223 -10.241 1.00 91.00 72 ASP A C 1
ATOM 566 O O . ASP A 1 72 ? 7.945 4.027 -11.078 1.00 91.00 72 ASP A O 1
ATOM 570 N N . HIS A 1 73 ? 6.932 3.448 -9.158 1.00 87.25 73 HIS A N 1
ATOM 571 C CA . HIS A 1 73 ? 7.785 2.301 -8.828 1.00 87.25 73 HIS A CA 1
ATOM 572 C C . HIS A 1 73 ? 7.149 0.936 -9.162 1.00 87.25 73 HIS A C 1
ATOM 574 O O . HIS A 1 73 ? 7.690 -0.099 -8.774 1.00 87.25 73 HIS A O 1
ATOM 580 N N . SER A 1 74 ? 6.014 0.905 -9.872 1.00 87.06 74 SER A N 1
ATOM 581 C CA . SER A 1 74 ? 5.309 -0.330 -10.242 1.00 87.06 74 SER A CA 1
ATOM 582 C C . SER A 1 74 ? 5.017 -0.402 -11.744 1.00 87.06 74 SER A C 1
ATOM 584 O O . SER A 1 74 ? 4.736 0.600 -12.398 1.00 87.06 74 SER A O 1
ATOM 586 N N . ALA A 1 75 ? 5.024 -1.618 -12.294 1.00 90.00 75 ALA A N 1
ATOM 587 C CA . ALA A 1 75 ? 4.604 -1.876 -13.670 1.00 90.00 75 ALA A CA 1
ATOM 588 C C . ALA A 1 75 ? 3.073 -1.828 -13.859 1.00 90.00 75 ALA A C 1
ATOM 590 O O . ALA A 1 75 ? 2.601 -1.654 -14.981 1.00 90.00 75 ALA A O 1
ATOM 591 N N . ASP A 1 76 ? 2.291 -1.957 -12.781 1.00 87.06 76 ASP A N 1
ATOM 592 C CA . ASP A 1 76 ? 0.827 -2.102 -12.839 1.00 87.06 76 ASP A CA 1
ATOM 593 C C . ASP A 1 76 ? 0.094 -0.773 -13.110 1.00 87.06 76 ASP A C 1
ATOM 595 O O . ASP A 1 76 ? -1.105 -0.734 -13.405 1.00 87.06 76 ASP A O 1
ATOM 599 N N . GLY A 1 77 ? 0.820 0.344 -13.029 1.00 91.38 77 GLY A N 1
ATOM 600 C CA . GLY A 1 77 ? 0.304 1.676 -13.298 1.00 91.38 77 GLY A CA 1
ATOM 601 C C . GLY A 1 77 ? -0.687 2.193 -12.249 1.00 91.38 77 GLY A C 1
ATOM 602 O O . GLY A 1 77 ? -1.109 1.527 -11.300 1.00 91.38 77 GLY A O 1
ATOM 603 N N . ARG A 1 78 ? -1.089 3.455 -12.420 1.00 94.88 78 ARG A N 1
ATOM 604 C CA . ARG A 1 78 ? -1.801 4.220 -11.384 1.00 94.88 78 ARG A CA 1
ATOM 605 C C . ARG A 1 78 ? -3.175 3.662 -11.009 1.00 94.88 78 ARG A C 1
ATOM 607 O O . ARG A 1 78 ? -3.579 3.767 -9.851 1.00 94.88 78 ARG A O 1
ATOM 614 N N . HIS A 1 79 ? -3.908 3.095 -11.966 1.00 95.44 79 HIS A N 1
ATOM 615 C CA . HIS A 1 79 ? -5.245 2.553 -11.710 1.00 95.44 79 HIS A CA 1
ATOM 616 C C . HIS A 1 79 ? -5.196 1.300 -10.833 1.00 95.44 79 HIS A C 1
ATOM 618 O O . HIS A 1 79 ? -5.954 1.218 -9.865 1.00 95.44 79 HIS A O 1
ATOM 624 N N . ALA A 1 80 ? -4.279 0.373 -11.120 1.00 95.62 80 ALA A N 1
ATOM 625 C CA . ALA A 1 80 ? -4.097 -0.828 -10.316 1.00 95.62 80 ALA A CA 1
ATOM 626 C C . ALA A 1 80 ? -3.632 -0.477 -8.897 1.00 95.62 80 ALA A C 1
ATOM 628 O O . ALA A 1 80 ? -4.211 -0.970 -7.927 1.00 95.62 80 ALA A O 1
ATOM 629 N N . VAL A 1 81 ? -2.673 0.446 -8.763 1.00 95.62 81 VAL A N 1
ATOM 630 C CA . VAL A 1 81 ? -2.208 0.925 -7.452 1.00 95.62 81 VAL A CA 1
ATOM 631 C C . VAL A 1 81 ? -3.339 1.571 -6.657 1.00 95.62 81 VAL A C 1
ATOM 633 O O . VAL A 1 81 ? -3.561 1.226 -5.500 1.00 95.62 81 VAL A O 1
ATOM 636 N N . SER A 1 82 ? -4.105 2.470 -7.278 1.00 95.00 82 SER A N 1
ATOM 637 C CA . SER A 1 82 ? -5.250 3.119 -6.629 1.00 95.00 82 SER A CA 1
ATOM 638 C C . SER A 1 82 ? -6.288 2.099 -6.149 1.00 95.00 82 SER A C 1
ATOM 640 O O . SER A 1 82 ? -6.763 2.178 -5.016 1.00 95.00 82 SER A O 1
ATOM 642 N N . SER A 1 83 ? -6.608 1.104 -6.983 1.00 97.38 83 SER A N 1
ATOM 643 C CA . SER A 1 83 ? -7.540 0.035 -6.621 1.00 97.38 83 SER A CA 1
ATOM 644 C C . SER A 1 83 ? -7.045 -0.772 -5.421 1.00 97.38 83 SER A C 1
ATOM 646 O O . SER A 1 83 ? -7.809 -0.982 -4.481 1.00 97.38 83 SER A O 1
ATOM 648 N N . GLY A 1 84 ? -5.774 -1.182 -5.418 1.00 96.81 84 GLY A N 1
ATOM 649 C CA . GLY A 1 84 ? -5.204 -1.956 -4.315 1.00 96.81 84 GLY A CA 1
ATOM 650 C C . GLY A 1 84 ? -5.108 -1.160 -3.009 1.00 96.81 84 GLY A C 1
ATOM 651 O O . GLY A 1 84 ? -5.450 -1.680 -1.952 1.00 96.81 84 GLY A O 1
ATOM 652 N N . VAL A 1 85 ? -4.749 0.128 -3.066 1.00 95.62 85 VAL A N 1
ATOM 653 C CA . VAL A 1 85 ? -4.763 1.014 -1.884 1.00 95.62 85 VAL A CA 1
ATOM 654 C C . VAL A 1 85 ? -6.175 1.145 -1.304 1.00 95.62 85 VAL A C 1
ATOM 656 O O . VAL A 1 85 ? -6.349 1.053 -0.090 1.00 95.62 85 VAL A O 1
ATOM 659 N N . ASN A 1 86 ? -7.198 1.316 -2.148 1.00 96.00 86 ASN A N 1
ATOM 660 C CA . ASN A 1 86 ? -8.589 1.391 -1.687 1.00 96.00 86 ASN A CA 1
ATOM 661 C C . ASN A 1 86 ? -9.054 0.087 -1.028 1.00 96.00 86 ASN A C 1
ATOM 663 O O . ASN A 1 86 ? -9.801 0.119 -0.052 1.00 96.00 86 ASN A O 1
ATOM 667 N N . GLU A 1 87 ? -8.607 -1.052 -1.545 1.00 97.19 87 GLU A N 1
ATOM 668 C CA . GLU A 1 87 ? -8.884 -2.364 -0.972 1.00 97.19 87 GLU A CA 1
ATOM 669 C C . GLU A 1 87 ? -8.259 -2.514 0.424 1.00 97.19 87 GLU A C 1
ATOM 671 O O . GLU A 1 87 ? -8.944 -2.890 1.376 1.00 97.19 87 GLU A O 1
ATOM 676 N N . LEU A 1 88 ? -6.990 -2.124 0.574 1.00 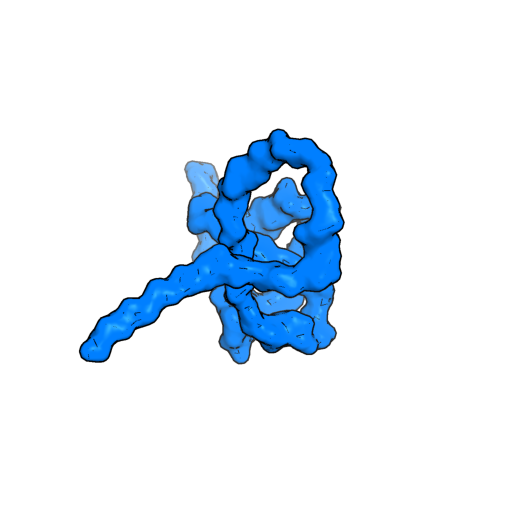96.38 88 LEU A N 1
ATOM 677 C CA . LEU A 1 88 ? -6.292 -2.139 1.861 1.00 96.38 88 LEU A CA 1
ATOM 678 C C . LEU A 1 88 ? -6.943 -1.202 2.888 1.00 96.38 88 LEU A C 1
ATOM 680 O O . LEU A 1 88 ? -7.098 -1.591 4.043 1.00 96.38 88 LEU A O 1
ATOM 684 N N . LEU A 1 89 ? -7.366 -0.000 2.481 1.00 95.25 89 LEU A N 1
ATOM 685 C CA . LEU A 1 89 ? -8.121 0.920 3.343 1.00 95.25 89 LEU A CA 1
ATOM 686 C C . LEU A 1 89 ? -9.454 0.306 3.783 1.00 9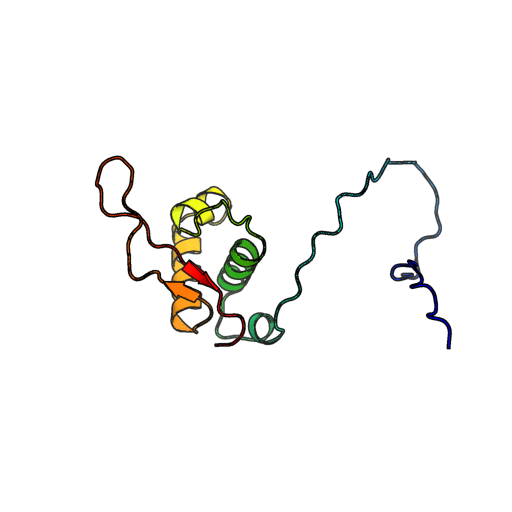5.25 89 LEU A C 1
ATOM 688 O O . LEU A 1 89 ? -9.819 0.381 4.954 1.00 95.25 89 LEU A O 1
ATOM 692 N N . ARG A 1 90 ? -10.182 -0.319 2.850 1.00 96.56 90 ARG A N 1
ATOM 693 C CA . ARG A 1 90 ? -11.488 -0.935 3.116 1.00 96.56 90 ARG A CA 1
ATOM 694 C C . ARG A 1 90 ? -11.403 -2.046 4.160 1.00 96.56 90 ARG A C 1
ATOM 696 O O . ARG A 1 90 ? -12.322 -2.176 4.963 1.00 96.56 90 ARG A O 1
ATOM 703 N N . TYR A 1 91 ? -10.342 -2.848 4.127 1.00 95.81 91 TYR A N 1
ATOM 704 C CA . TYR A 1 91 ? -10.153 -3.968 5.054 1.00 95.81 91 TYR A CA 1
ATOM 705 C C . TYR A 1 91 ? -9.257 -3.638 6.253 1.00 95.81 91 TYR A C 1
ATOM 707 O O . TYR A 1 91 ? -8.956 -4.532 7.038 1.00 95.81 91 TYR A O 1
ATOM 715 N N . GLY A 1 92 ? -8.872 -2.368 6.419 1.00 93.69 92 GLY A N 1
ATOM 716 C CA . GLY A 1 92 ? -8.172 -1.874 7.605 1.00 93.69 92 GLY A CA 1
ATOM 717 C C . GLY A 1 92 ? -6.670 -2.155 7.642 1.00 93.69 92 GLY A C 1
ATOM 718 O O . GLY A 1 92 ? -6.057 -1.990 8.686 1.00 93.69 92 GLY A O 1
ATOM 719 N N . TYR A 1 93 ? -6.060 -2.545 6.521 1.00 94.00 93 TYR A N 1
ATOM 720 C CA . TYR A 1 93 ? -4.610 -2.761 6.418 1.00 94.00 93 TYR A CA 1
ATOM 721 C C . TYR A 1 93 ? -3.819 -1.474 6.156 1.00 94.00 93 TYR A C 1
ATOM 723 O O . TYR A 1 93 ? -2.599 -1.449 6.324 1.00 94.00 93 TYR A O 1
ATOM 731 N N . LEU A 1 94 ? -4.507 -0.407 5.744 1.00 93.25 94 LEU A N 1
ATOM 732 C CA . LEU A 1 94 ? -3.959 0.941 5.651 1.00 93.25 94 LEU A CA 1
ATOM 733 C C . LEU A 1 94 ? -4.869 1.937 6.364 1.00 93.25 94 LEU A C 1
ATOM 735 O O . LEU A 1 94 ? -6.088 1.774 6.416 1.00 93.25 94 LEU A O 1
ATOM 739 N N . THR A 1 95 ? -4.267 3.031 6.814 1.00 90.56 95 THR A N 1
ATOM 740 C CA . THR A 1 95 ? -4.963 4.271 7.167 1.00 90.56 95 THR A CA 1
ATOM 741 C C . THR A 1 95 ? -4.494 5.402 6.275 1.00 90.56 95 THR A C 1
ATOM 743 O O . THR A 1 95 ? -3.439 5.328 5.648 1.00 90.56 95 THR A O 1
ATOM 746 N N . ARG A 1 96 ? -5.312 6.448 6.183 1.00 88.62 96 ARG A N 1
ATOM 747 C CA . ARG A 1 96 ? -5.031 7.637 5.387 1.00 88.62 96 ARG A CA 1
ATOM 748 C C . ARG A 1 96 ? -4.741 8.804 6.317 1.00 88.62 96 ARG A C 1
ATOM 750 O O . ARG A 1 96 ? -5.545 9.073 7.207 1.00 88.62 96 ARG A O 1
ATOM 757 N N . SER A 1 97 ? -3.666 9.540 6.057 1.00 80.38 97 SER A N 1
ATOM 758 C CA . SER A 1 97 ? -3.370 10.773 6.785 1.00 80.38 97 SER A CA 1
ATOM 759 C C . SER A 1 97 ? -4.519 11.779 6.651 1.00 80.38 97 SER A C 1
ATOM 761 O O . SER A 1 97 ? -5.009 12.051 5.551 1.00 80.38 97 SER A O 1
ATOM 763 N N . THR A 1 98 ? -4.941 12.357 7.779 1.00 62.19 98 THR A N 1
ATOM 764 C CA . THR A 1 98 ? -6.007 13.376 7.837 1.00 62.19 98 THR A CA 1
ATOM 765 C C . THR A 1 98 ? -5.592 14.678 7.143 1.00 62.19 98 THR A C 1
ATOM 767 O O . THR A 1 98 ? -6.431 15.399 6.601 1.00 62.19 98 THR A O 1
ATOM 770 N N . THR A 1 99 ? -4.288 14.956 7.096 1.00 59.41 99 THR A N 1
ATOM 771 C CA . THR A 1 99 ? -3.713 16.155 6.483 1.00 59.41 99 THR A CA 1
ATOM 772 C C . THR A 1 99 ? -3.078 15.804 5.142 1.00 59.41 99 THR A C 1
ATOM 774 O O . THR A 1 99 ? -2.263 14.892 5.051 1.00 59.41 99 THR A O 1
ATOM 777 N N . ARG A 1 100 ? -3.430 16.545 4.087 1.00 64.69 100 ARG A N 1
ATOM 778 C CA . ARG A 1 100 ? -2.731 16.475 2.796 1.00 64.69 100 ARG A CA 1
ATOM 779 C C . ARG A 1 100 ? -1.396 17.214 2.904 1.00 64.69 100 ARG A C 1
ATOM 781 O O . ARG A 1 100 ? -1.400 18.388 3.280 1.00 64.69 100 ARG A O 1
ATOM 788 N N . THR A 1 101 ? -0.283 16.586 2.530 1.00 59.56 101 THR A N 1
ATOM 789 C CA . THR A 1 101 ? 1.042 17.227 2.536 1.00 59.56 101 THR A CA 1
ATOM 790 C C . THR A 1 101 ? 1.100 18.338 1.488 1.00 59.56 101 THR A C 1
ATOM 792 O O . THR A 1 101 ? 1.152 18.076 0.289 1.00 59.56 101 THR A O 1
ATOM 795 N N . ARG A 1 102 ? 1.033 19.610 1.908 1.00 56.50 102 ARG A N 1
ATOM 796 C CA . ARG A 1 102 ? 1.109 20.746 0.972 1.00 56.50 102 ARG A CA 1
ATOM 797 C C . ARG A 1 102 ? 2.427 20.686 0.208 1.00 56.50 102 ARG A C 1
ATOM 799 O O . ARG A 1 102 ? 3.490 20.591 0.815 1.00 56.50 102 ARG A O 1
ATOM 806 N N . ASN A 1 103 ? 2.360 20.793 -1.117 1.00 58.09 103 ASN A N 1
ATOM 807 C CA . ASN A 1 103 ? 3.581 21.006 -1.883 1.00 58.09 103 ASN A CA 1
ATOM 808 C C . ASN A 1 103 ? 4.155 22.401 -1.555 1.00 58.09 103 ASN A C 1
ATOM 810 O O . ASN A 1 103 ? 3.444 23.292 -1.081 1.00 58.09 103 ASN A O 1
ATOM 814 N N . THR A 1 104 ? 5.428 22.623 -1.872 1.00 57.47 104 THR A N 1
ATOM 815 C CA . THR A 1 104 ? 6.114 23.921 -1.710 1.00 57.47 104 THR A CA 1
ATOM 816 C C . THR A 1 104 ? 5.464 25.077 -2.486 1.00 57.47 104 THR A C 1
ATOM 818 O O . THR A 1 104 ? 5.818 26.233 -2.280 1.00 57.47 104 THR A O 1
ATOM 821 N N . ARG A 1 105 ? 4.492 24.786 -3.360 1.00 56.88 105 ARG A N 1
ATOM 822 C CA . ARG A 1 105 ? 3.724 25.737 -4.176 1.00 56.88 105 ARG A CA 1
ATOM 823 C C . ARG A 1 105 ? 2.291 25.972 -3.661 1.00 56.88 105 ARG A C 1
ATOM 825 O O . ARG A 1 105 ? 1.502 26.614 -4.343 1.00 56.88 105 ARG A O 1
ATOM 832 N N . GLY A 1 106 ? 1.931 25.467 -2.477 1.00 50.19 106 GLY A N 1
ATOM 833 C CA . GLY A 1 106 ? 0.634 25.717 -1.837 1.00 50.19 106 GLY A CA 1
ATOM 834 C C . GLY A 1 106 ? -0.564 24.950 -2.415 1.00 50.19 106 GLY A C 1
ATOM 835 O O . GLY A 1 106 ? -1.696 25.220 -2.015 1.00 50.19 106 GLY A O 1
ATOM 836 N N . HIS A 1 107 ? -0.357 23.984 -3.315 1.00 59.12 107 HIS A N 1
ATOM 837 C CA . HIS A 1 107 ? -1.445 23.139 -3.820 1.00 59.12 107 HIS A CA 1
ATOM 838 C C . HIS A 1 107 ? -1.880 22.112 -2.762 1.00 59.12 107 HIS A C 1
ATOM 840 O O . HIS A 1 107 ? -1.059 21.656 -1.957 1.00 59.12 107 HIS A O 1
ATOM 846 N N . LEU A 1 108 ? -3.166 21.718 -2.774 1.00 57.31 108 LEU A N 1
ATOM 847 C CA . LEU A 1 108 ? -3.647 20.609 -1.942 1.00 57.31 108 LEU A CA 1
ATOM 848 C C . LEU A 1 108 ? -2.803 19.360 -2.232 1.00 57.31 108 LEU A C 1
ATOM 850 O O . LEU A 1 108 ? -2.735 18.896 -3.367 1.00 57.31 108 LEU A O 1
ATOM 854 N N . GLY A 1 109 ? -2.186 18.839 -1.179 1.00 62.44 109 GLY A N 1
ATOM 855 C CA . GLY A 1 109 ? -1.271 17.710 -1.225 1.00 62.44 109 GLY A CA 1
ATOM 856 C C . GLY A 1 109 ? -1.852 16.372 -1.647 1.00 62.44 109 GLY A C 1
ATOM 857 O O . GLY A 1 109 ? -3.068 16.179 -1.730 1.00 62.44 109 GLY A O 1
ATOM 858 N N . THR A 1 110 ? -0.952 15.414 -1.831 1.00 71.12 110 THR A N 1
ATOM 859 C CA . THR A 1 110 ? -1.275 13.988 -1.871 1.00 71.12 110 THR A CA 1
ATOM 860 C C . THR A 1 110 ? -1.635 13.476 -0.478 1.00 71.12 110 THR A C 1
ATOM 862 O O . THR A 1 110 ? -1.323 14.102 0.533 1.00 71.12 110 THR A O 1
ATOM 865 N N . TYR A 1 111 ? -2.332 12.342 -0.427 1.00 77.50 111 TYR A N 1
ATOM 866 C CA . TYR A 1 111 ? -2.523 11.622 0.825 1.00 77.50 111 TYR A CA 1
ATOM 867 C C . TYR A 1 111 ? -1.373 10.658 1.033 1.00 77.50 111 TYR A C 1
ATOM 869 O O . TYR A 1 111 ? -0.980 9.967 0.090 1.00 77.50 111 TYR A O 1
ATOM 877 N N . GLU A 1 112 ? -0.903 10.618 2.269 1.00 82.62 112 GLU A N 1
ATOM 878 C CA . GLU A 1 112 ? 0.008 9.599 2.759 1.00 82.62 112 GLU A CA 1
ATOM 879 C C . GLU A 1 112 ? -0.779 8.475 3.426 1.00 82.62 112 GLU A C 1
ATOM 881 O O . GLU A 1 112 ? -1.883 8.695 3.945 1.00 82.62 112 GLU A O 1
ATOM 886 N N . TYR A 1 113 ? -0.226 7.268 3.358 1.00 84.12 113 TYR A N 1
ATOM 887 C CA . TYR A 1 113 ? -0.828 6.074 3.932 1.00 84.12 113 TYR A CA 1
ATOM 888 C C . TYR A 1 113 ? 0.123 5.407 4.919 1.00 84.12 113 TYR A C 1
ATOM 890 O O . TYR A 1 113 ? 1.333 5.383 4.703 1.00 84.12 113 TYR A O 1
ATOM 898 N N . SER A 1 114 ? -0.440 4.832 5.978 1.00 84.25 114 SER A N 1
ATOM 899 C CA . SER A 1 114 ? 0.313 4.137 7.026 1.00 84.25 114 SER A CA 1
ATOM 900 C C . SER A 1 114 ? -0.232 2.728 7.235 1.00 84.25 114 SER A C 1
ATOM 902 O O . SER A 1 114 ? -1.448 2.524 7.198 1.00 84.25 114 SER A O 1
ATOM 904 N N . ILE A 1 115 ? 0.671 1.767 7.443 1.00 86.56 115 ILE A N 1
ATOM 905 C CA . ILE A 1 115 ? 0.347 0.347 7.622 1.00 86.56 115 ILE A CA 1
ATOM 906 C C . ILE A 1 115 ? -0.285 0.075 8.982 1.00 86.56 115 ILE A C 1
ATOM 908 O O . ILE A 1 115 ? 0.150 0.596 10.006 1.00 86.56 115 ILE A O 1
ATOM 912 N N . ILE A 1 116 ? -1.272 -0.820 8.971 1.00 84.56 116 ILE A N 1
ATOM 913 C CA . ILE A 1 116 ? -1.727 -1.564 10.142 1.00 84.56 116 ILE A CA 1
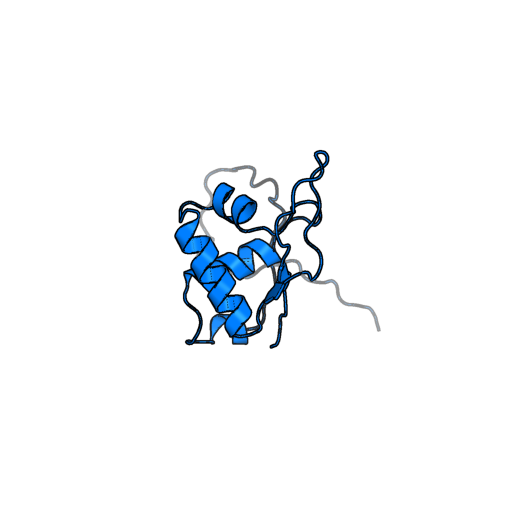ATOM 914 C C . ILE A 1 116 ? -1.439 -3.049 9.881 1.00 84.56 116 ILE A C 1
ATOM 916 O O . ILE A 1 116 ? -1.923 -3.621 8.904 1.00 84.56 116 ILE A O 1
ATOM 920 N N . GLU A 1 117 ? -0.638 -3.685 10.739 1.00 74.88 117 GLU A N 1
ATOM 921 C CA . GLU A 1 117 ? -0.286 -5.109 10.591 1.00 74.88 117 GLU A CA 1
ATOM 922 C C . GLU A 1 117 ? -1.419 -6.056 11.005 1.00 74.88 117 GLU A C 1
ATOM 924 O O . GLU A 1 117 ? -1.515 -7.185 10.516 1.00 74.88 117 GLU A O 1
ATOM 929 N N . THR A 1 118 ? -2.283 -5.592 11.909 1.00 75.75 118 THR A N 1
ATOM 930 C CA . THR A 1 118 ? -3.416 -6.360 12.426 1.00 75.75 118 THR A CA 1
ATOM 931 C C . THR A 1 118 ? -4.646 -5.453 12.486 1.00 75.75 118 THR A C 1
ATOM 933 O O . THR A 1 118 ? -4.727 -4.645 13.411 1.00 75.75 118 THR A O 1
ATOM 936 N N . PRO A 1 119 ? -5.541 -5.528 11.484 1.00 66.06 119 PRO A N 1
ATOM 937 C CA . PRO A 1 119 ? -6.790 -4.767 11.455 1.00 66.06 119 PRO A CA 1
ATOM 938 C C . PRO A 1 119 ? -7.760 -5.148 12.575 1.00 66.06 119 PRO A C 1
ATOM 940 O O . PRO A 1 119 ? -7.716 -6.323 13.020 1.00 66.06 119 PRO A O 1
#